Protein AF-A0A345HH01-F1 (afdb_monomer)

Mean predicted aligned error: 12.79 Å

Organism: NCBI:txid148947

Structure (mmCIF, N/CA/C/O backbone):
data_AF-A0A345HH01-F1
#
_entry.id   AF-A0A345HH01-F1
#
loop_
_atom_site.group_PDB
_atom_site.id
_atom_site.type_symbol
_atom_site.label_atom_id
_atom_site.label_alt_id
_atom_site.label_comp_id
_atom_site.label_asym_id
_atom_site.label_entity_id
_atom_site.label_seq_id
_atom_site.pdbx_PDB_ins_code
_atom_site.Cartn_x
_atom_site.Cartn_y
_atom_site.Cartn_z
_atom_site.occupancy
_atom_site.B_iso_or_equiv
_atom_site.auth_seq_id
_atom_site.auth_comp_id
_atom_site.auth_asym_id
_atom_site.auth_atom_id
_atom_site.pdbx_PDB_model_num
ATOM 1 N N . MET A 1 1 ? -16.658 36.783 32.420 1.00 38.66 1 MET A N 1
ATOM 2 C CA . MET A 1 1 ? -15.645 35.743 32.114 1.00 38.66 1 MET A CA 1
ATOM 3 C C . MET A 1 1 ? -16.278 34.340 31.997 1.00 38.66 1 MET A C 1
ATOM 5 O O . MET A 1 1 ? -15.758 33.386 32.550 1.00 38.66 1 MET A O 1
ATOM 9 N N . LYS A 1 2 ? -17.423 34.191 31.303 1.00 34.78 2 LYS A N 1
ATOM 10 C CA . LYS A 1 2 ? -18.097 32.887 31.085 1.00 34.78 2 LYS A CA 1
ATOM 11 C C . LYS A 1 2 ? -18.515 32.634 29.625 1.00 34.78 2 LYS A C 1
ATOM 13 O O . LYS A 1 2 ? -19.073 31.589 29.327 1.00 34.78 2 LYS A O 1
ATOM 18 N N . THR A 1 3 ? -18.199 33.541 28.700 1.00 31.70 3 THR A N 1
ATOM 19 C CA . THR A 1 3 ? -18.725 33.495 27.322 1.00 31.70 3 THR A CA 1
ATOM 20 C C . THR A 1 3 ? -17.714 32.986 26.284 1.00 31.70 3 THR A C 1
ATOM 22 O O . THR A 1 3 ? -18.099 32.662 25.170 1.00 31.70 3 THR A O 1
ATOM 25 N N . ILE A 1 4 ? -16.427 32.858 26.640 1.00 33.28 4 ILE A N 1
ATOM 26 C CA . ILE A 1 4 ? -15.350 32.499 25.691 1.00 33.28 4 ILE A CA 1
ATOM 27 C C . ILE A 1 4 ? -15.092 30.978 25.635 1.00 33.28 4 ILE A C 1
ATOM 29 O O . ILE A 1 4 ? -14.636 30.464 24.619 1.00 33.28 4 ILE A O 1
ATOM 33 N N . LEU A 1 5 ? -15.471 30.220 26.669 1.00 32.62 5 LEU A N 1
ATOM 34 C CA . LEU A 1 5 ? -15.229 28.769 26.729 1.00 32.62 5 LEU A CA 1
ATOM 35 C C . LEU A 1 5 ? -16.162 27.926 25.842 1.00 32.62 5 LEU A C 1
ATOM 37 O O . LEU A 1 5 ? -15.865 26.760 25.603 1.00 32.62 5 LEU A O 1
ATOM 41 N N . HIS A 1 6 ? -17.265 28.481 25.326 1.00 29.56 6 HIS A N 1
ATOM 42 C CA . HIS A 1 6 ? -18.223 27.698 24.532 1.00 29.56 6 HIS A CA 1
ATOM 43 C C . HIS A 1 6 ? -17.942 27.706 23.018 1.00 29.56 6 HIS A C 1
ATOM 45 O O . HIS A 1 6 ? -18.427 26.835 22.301 1.00 29.56 6 HIS A O 1
ATOM 51 N N . LEU A 1 7 ? -17.125 28.645 22.524 1.00 27.39 7 LEU A N 1
ATOM 52 C CA . LEU A 1 7 ? -16.798 28.757 21.095 1.00 27.39 7 LEU A CA 1
ATOM 53 C C . LEU A 1 7 ? -15.561 27.941 20.682 1.00 27.39 7 LEU A C 1
ATOM 55 O O . LEU A 1 7 ? -15.382 27.668 19.501 1.00 27.39 7 LEU A O 1
ATOM 59 N N . TRP A 1 8 ? -14.744 27.487 21.637 1.00 26.47 8 TRP A N 1
ATOM 60 C CA . TRP A 1 8 ? -13.522 26.718 21.355 1.00 26.47 8 TRP A CA 1
ATOM 61 C C . TRP A 1 8 ? -13.715 25.197 21.273 1.00 26.47 8 TRP A C 1
ATOM 63 O O . TRP A 1 8 ? -12.825 24.499 20.799 1.00 26.47 8 TRP A O 1
ATOM 73 N N . SER A 1 9 ? -14.874 24.660 21.664 1.00 28.03 9 SER A N 1
ATOM 74 C CA . SER A 1 9 ? -15.140 23.214 21.579 1.00 28.03 9 SER A CA 1
ATOM 75 C C . SER A 1 9 ? -15.736 22.760 20.241 1.00 28.03 9 SER A C 1
ATOM 77 O O . SER A 1 9 ? -15.879 21.560 20.020 1.00 28.03 9 SER A O 1
ATOM 79 N N . LYS A 1 10 ? -16.076 23.688 19.333 1.00 29.89 10 LYS A N 1
ATOM 80 C CA . LYS A 1 10 ? -16.730 23.367 18.050 1.00 29.89 10 LYS A CA 1
ATOM 81 C C . LYS A 1 10 ? -15.815 23.350 16.824 1.00 29.89 10 LYS A C 1
ATOM 83 O O . LYS A 1 10 ? -16.281 22.946 15.765 1.00 29.89 10 LYS A O 1
ATOM 88 N N . GLN A 1 11 ? -14.545 23.747 16.940 1.00 34.84 11 GLN A N 1
ATOM 89 C CA . GLN A 1 11 ? -13.697 23.963 15.756 1.00 34.84 11 GLN A CA 1
ATOM 90 C C . GLN A 1 11 ? -12.534 22.973 15.588 1.00 34.84 11 GLN A C 1
ATOM 92 O O . GLN A 1 11 ? -11.920 22.948 14.529 1.00 34.84 11 GLN A O 1
ATOM 97 N N . PHE A 1 12 ? -12.259 22.124 16.581 1.00 37.03 12 PHE A N 1
ATOM 98 C CA . PHE A 1 12 ? -11.206 21.106 16.512 1.00 37.03 12 PHE A CA 1
ATOM 99 C C . PHE A 1 12 ? -11.603 19.864 17.316 1.00 37.03 12 PHE A C 1
ATOM 101 O O . PHE A 1 12 ? -11.039 19.561 18.362 1.00 37.03 12 PHE A O 1
ATOM 108 N N . SER A 1 13 ? -12.585 19.113 16.823 1.00 29.56 13 SER A N 1
ATOM 109 C CA . SER A 1 13 ? -12.546 17.671 17.056 1.00 29.56 13 SER A CA 1
ATOM 110 C C . SER A 1 13 ? -11.813 17.098 15.845 1.00 29.56 13 SER A C 1
ATOM 112 O O . SER A 1 13 ? -12.366 17.191 14.745 1.00 29.56 13 SER A O 1
ATOM 114 N N . PRO A 1 14 ? -10.556 16.618 15.962 1.00 42.38 14 PRO A N 1
ATOM 115 C CA . PRO A 1 14 ? -9.947 15.893 14.860 1.00 42.38 14 PRO A CA 1
ATOM 116 C C . PRO A 1 14 ? -10.877 14.717 14.606 1.00 42.38 14 PRO A C 1
ATOM 118 O O . PRO A 1 14 ? -11.036 13.863 15.477 1.00 42.38 14 PRO A O 1
ATOM 121 N N . LYS A 1 15 ? -11.572 14.735 13.465 1.00 47.78 15 LYS A N 1
ATOM 122 C CA . LYS A 1 15 ? -12.437 13.633 13.065 1.00 47.78 15 LYS A CA 1
ATOM 123 C C . LYS A 1 15 ? -11.549 12.397 13.111 1.00 47.78 15 LYS A C 1
ATOM 125 O O . LYS A 1 15 ? -10.597 12.295 12.338 1.00 47.78 15 LYS A O 1
ATOM 130 N N . VAL A 1 16 ? -11.775 11.537 14.100 1.00 59.88 16 VAL A N 1
ATOM 131 C CA . VAL A 1 16 ? -11.032 10.290 14.216 1.00 59.88 16 VAL A CA 1
ATOM 132 C C . VAL A 1 16 ? -11.390 9.557 12.939 1.00 59.88 16 VAL A C 1
ATOM 134 O O . VAL A 1 16 ? -12.566 9.285 12.721 1.00 59.88 16 VAL A O 1
ATOM 137 N N . ALA A 1 17 ? -10.417 9.352 12.047 1.00 65.88 17 ALA A N 1
ATOM 138 C CA . ALA A 1 17 ? -10.636 8.568 10.837 1.00 65.88 17 ALA A CA 1
ATOM 139 C C . ALA A 1 17 ? -11.365 7.280 11.254 1.00 65.88 17 ALA A C 1
ATOM 141 O O . ALA A 1 17 ? -11.043 6.764 12.313 1.00 65.88 17 ALA A O 1
ATOM 142 N N . GLU A 1 18 ? -12.327 6.754 10.516 1.00 83.12 18 GLU A N 1
ATOM 143 C CA . GLU A 1 18 ? -13.004 5.488 10.863 1.00 83.12 18 GLU A CA 1
ATOM 144 C C . GLU A 1 18 ? -12.682 4.395 9.841 1.00 83.12 18 GLU A C 1
ATOM 146 O O . GLU A 1 18 ? -12.909 3.202 10.077 1.00 83.12 18 GLU A O 1
ATOM 151 N N . SER A 1 19 ? -12.105 4.817 8.716 1.00 87.81 19 SER A N 1
ATOM 152 C CA . SER A 1 19 ? -11.812 3.981 7.572 1.00 87.81 19 SER A CA 1
ATOM 153 C C . SER A 1 19 ? -10.420 4.246 6.990 1.00 87.81 19 SER A C 1
ATOM 155 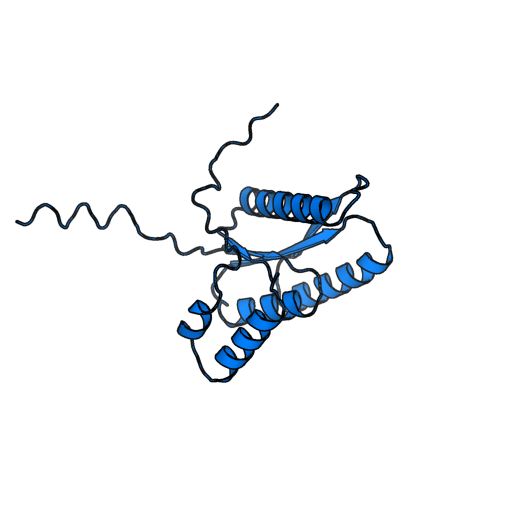O O . SER A 1 19 ? -10.039 5.393 6.755 1.00 87.81 19 SER A O 1
ATOM 157 N N . ASP A 1 20 ? -9.665 3.177 6.726 1.00 90.06 20 ASP A N 1
ATOM 158 C CA . ASP A 1 20 ? -8.282 3.274 6.248 1.00 90.06 20 ASP A CA 1
ATOM 159 C C . ASP A 1 20 ? -8.047 2.472 4.963 1.00 90.06 20 ASP A C 1
ATOM 161 O O . ASP A 1 20 ? -8.391 1.290 4.859 1.00 90.06 20 ASP A O 1
ATOM 165 N N . LEU A 1 21 ? -7.383 3.102 3.999 1.00 91.75 21 LEU A N 1
ATOM 166 C CA . LEU A 1 21 ? -6.828 2.444 2.827 1.00 91.75 21 LEU A CA 1
ATOM 167 C C . LEU A 1 21 ? -5.352 2.129 3.083 1.00 91.75 21 LEU A C 1
ATOM 169 O O . LEU A 1 21 ? -4.555 3.031 3.304 1.00 91.75 21 LEU A O 1
ATOM 173 N N . ILE A 1 22 ? -4.964 0.861 3.043 1.00 92.31 22 ILE A N 1
ATOM 174 C CA . ILE A 1 22 ? -3.604 0.403 3.341 1.00 92.31 22 ILE A CA 1
ATOM 175 C C . ILE A 1 22 ? -2.896 0.061 2.033 1.00 92.31 22 ILE A C 1
ATOM 177 O O . ILE A 1 22 ? -3.293 -0.867 1.329 1.00 92.31 22 ILE A O 1
ATOM 181 N N . ALA A 1 23 ? -1.824 0.779 1.709 1.00 91.00 23 ALA A N 1
ATOM 182 C CA . ALA A 1 23 ? -0.948 0.428 0.601 1.00 91.00 23 ALA A CA 1
ATOM 183 C C . ALA A 1 23 ? -0.227 -0.889 0.904 1.00 91.00 23 ALA A C 1
ATOM 185 O O . ALA A 1 23 ? 0.602 -0.969 1.813 1.00 91.00 23 ALA A O 1
ATOM 186 N N . PHE A 1 24 ? -0.532 -1.913 0.112 1.00 93.19 24 PHE A N 1
ATOM 187 C CA . PHE A 1 24 ? -0.075 -3.273 0.336 1.00 93.19 24 PHE A CA 1
ATOM 188 C C . PHE A 1 24 ? 0.586 -3.821 -0.926 1.00 93.19 24 PHE A C 1
ATOM 190 O O . PHE A 1 24 ? -0.085 -4.025 -1.932 1.00 93.19 24 PHE A O 1
ATOM 197 N N . SER A 1 25 ? 1.910 -4.014 -0.894 1.00 89.06 25 SER A N 1
ATOM 198 C CA . SER A 1 25 ? 2.700 -4.500 -2.038 1.00 89.06 25 SER A CA 1
ATOM 199 C C . SER A 1 25 ? 2.966 -6.007 -2.002 1.00 89.06 25 SER A C 1
ATOM 201 O O . SER A 1 25 ? 3.375 -6.565 -3.020 1.00 89.06 25 SER A O 1
ATOM 203 N N . GLY A 1 26 ? 2.766 -6.641 -0.841 1.00 85.62 26 GLY A N 1
ATOM 204 C CA . GLY A 1 26 ? 3.146 -8.031 -0.573 1.00 85.62 26 GLY A CA 1
ATOM 205 C C . GLY A 1 26 ? 4.586 -8.195 -0.086 1.00 85.62 26 GLY A C 1
ATOM 206 O O . GLY A 1 26 ? 5.018 -9.314 0.166 1.00 85.62 26 GLY A O 1
ATOM 207 N N . GLY A 1 27 ? 5.335 -7.095 0.047 1.00 85.75 27 GLY A N 1
ATOM 208 C CA . GLY A 1 27 ? 6.649 -7.087 0.689 1.00 85.75 27 GLY A CA 1
ATOM 209 C C . GLY A 1 27 ? 6.545 -7.033 2.215 1.00 85.75 27 GLY A C 1
ATOM 210 O O . GLY A 1 27 ? 5.509 -6.630 2.749 1.00 85.75 27 GLY A O 1
ATOM 211 N N . GLN A 1 28 ? 7.638 -7.380 2.898 1.00 83.56 28 GLN A N 1
ATOM 212 C CA . GLN A 1 28 ? 7.732 -7.501 4.360 1.00 83.56 28 GLN A CA 1
ATOM 213 C C . GLN A 1 28 ? 7.128 -6.311 5.119 1.00 83.56 28 GLN A C 1
ATOM 215 O O . GLN A 1 28 ? 6.248 -6.515 5.953 1.00 83.56 28 GLN A O 1
ATOM 220 N N . ASP A 1 29 ? 7.517 -5.078 4.784 1.00 80.44 29 ASP A N 1
ATOM 221 C CA . ASP A 1 29 ? 7.027 -3.873 5.473 1.00 80.44 29 ASP A CA 1
ATOM 222 C C . ASP A 1 29 ? 5.508 -3.733 5.371 1.00 80.44 29 ASP A C 1
ATOM 224 O O . ASP A 1 29 ? 4.807 -3.488 6.353 1.00 80.44 29 ASP A O 1
ATOM 228 N N . SER A 1 30 ? 4.980 -3.944 4.166 1.00 86.56 30 SER A N 1
ATOM 229 C CA . SER A 1 30 ? 3.554 -3.808 3.892 1.00 86.56 30 SER A CA 1
ATOM 230 C C . SER A 1 30 ? 2.729 -4.949 4.496 1.00 86.56 30 SER A C 1
ATOM 232 O O . SER A 1 30 ? 1.618 -4.710 4.967 1.00 86.56 30 SER A O 1
ATOM 234 N N . THR A 1 31 ? 3.287 -6.165 4.539 1.00 89.25 31 THR A N 1
ATOM 235 C CA . THR A 1 31 ? 2.685 -7.339 5.184 1.00 89.25 31 THR A CA 1
ATOM 236 C C . THR A 1 31 ? 2.612 -7.147 6.688 1.00 89.25 31 THR A C 1
ATOM 238 O O . THR A 1 31 ? 1.572 -7.394 7.298 1.00 89.25 31 THR A O 1
ATOM 241 N N . ASN A 1 32 ? 3.681 -6.645 7.301 1.00 85.06 32 ASN A N 1
ATOM 242 C CA . ASN A 1 32 ? 3.634 -6.414 8.729 1.00 85.06 32 ASN A CA 1
ATOM 243 C C . ASN A 1 32 ? 2.688 -5.255 9.071 1.00 85.06 32 ASN A C 1
ATOM 245 O O . ASN A 1 32 ? 1.909 -5.378 10.013 1.00 85.06 32 ASN A O 1
ATOM 249 N N . LEU A 1 33 ? 2.683 -4.174 8.279 1.00 84.81 33 LEU A N 1
ATOM 250 C CA . LEU A 1 33 ? 1.752 -3.058 8.464 1.00 84.81 33 LEU A CA 1
ATOM 251 C C . LEU A 1 33 ? 0.291 -3.529 8.473 1.00 84.81 33 LEU A C 1
ATOM 253 O O . LEU A 1 33 ? -0.447 -3.185 9.393 1.00 84.81 33 LEU A O 1
ATOM 257 N N . ILE A 1 34 ? -0.137 -4.324 7.486 1.00 88.25 34 ILE A N 1
ATOM 258 C CA . ILE A 1 34 ? -1.533 -4.7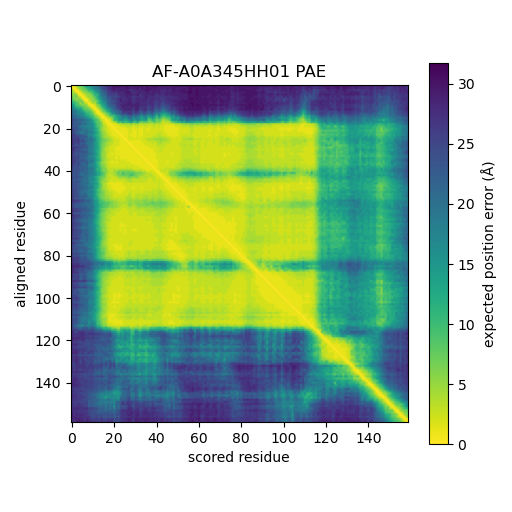79 7.420 1.00 88.25 34 ILE A CA 1
ATOM 259 C C . ILE A 1 34 ? -1.897 -5.715 8.576 1.00 88.25 34 ILE A C 1
ATOM 261 O O . ILE A 1 34 ? -2.983 -5.573 9.143 1.00 88.25 34 ILE A O 1
ATOM 265 N N . ILE A 1 35 ? -1.005 -6.635 8.960 1.00 88.75 35 ILE A N 1
ATOM 266 C CA . ILE A 1 35 ? -1.236 -7.559 10.079 1.00 88.75 35 ILE A CA 1
ATOM 267 C C . ILE A 1 35 ? -1.389 -6.767 11.377 1.00 88.75 35 ILE A C 1
ATOM 269 O O . ILE A 1 35 ? -2.368 -6.940 12.103 1.00 88.75 35 ILE A O 1
ATOM 273 N N . LEU A 1 36 ? -0.455 -5.862 11.658 1.00 85.00 36 LEU A N 1
ATOM 274 C CA . LEU A 1 36 ? -0.486 -5.029 12.853 1.00 85.00 36 LEU A CA 1
ATOM 275 C C . LEU A 1 36 ? -1.717 -4.136 12.899 1.00 85.00 36 LEU A C 1
ATOM 277 O O . LEU A 1 36 ? -2.430 -4.115 13.900 1.00 85.00 36 LEU A O 1
ATOM 281 N N . TRP A 1 37 ? -1.982 -3.415 11.810 1.00 85.25 37 TRP A N 1
ATOM 282 C CA . TRP A 1 37 ? -3.085 -2.467 11.761 1.00 85.25 37 TRP A CA 1
ATOM 283 C C . TRP A 1 37 ? -4.431 -3.168 11.924 1.00 85.25 37 TRP A C 1
ATOM 285 O O . TRP A 1 37 ? -5.295 -2.682 12.652 1.00 85.25 37 TRP A O 1
ATOM 295 N N . THR A 1 38 ? -4.584 -4.343 11.307 1.00 86.62 38 THR A N 1
ATOM 296 C CA . THR A 1 38 ? -5.789 -5.171 11.430 1.00 86.62 38 THR A CA 1
ATOM 297 C C . THR A 1 38 ? -6.010 -5.653 12.862 1.00 86.62 38 THR A C 1
ATOM 299 O O . THR A 1 38 ? -7.142 -5.605 13.336 1.00 86.62 38 THR A O 1
ATOM 302 N N . ASN A 1 39 ? -4.954 -6.081 13.560 1.00 84.19 39 ASN A N 1
ATOM 303 C CA . ASN A 1 39 ? -5.064 -6.583 14.932 1.00 84.19 39 ASN A CA 1
ATOM 304 C C . ASN A 1 39 ? -5.289 -5.463 15.958 1.00 84.19 39 ASN A C 1
ATOM 306 O O . ASN A 1 39 ? -6.104 -5.609 16.866 1.00 84.19 39 ASN A O 1
ATOM 310 N N . LEU A 1 40 ? -4.594 -4.333 15.816 1.00 81.31 40 LEU A N 1
ATOM 311 C CA . LEU A 1 40 ? -4.695 -3.217 16.761 1.00 81.31 40 LEU A CA 1
ATOM 312 C C . LEU A 1 40 ? -5.984 -2.411 16.593 1.00 81.31 40 LEU A C 1
ATOM 314 O O . LEU A 1 40 ? -6.457 -1.806 17.553 1.00 81.31 40 LEU A O 1
ATOM 318 N N . ASN A 1 41 ? -6.561 -2.415 15.391 1.00 80.81 41 ASN A N 1
ATOM 319 C CA . ASN A 1 41 ? -7.727 -1.612 15.063 1.00 80.81 41 ASN A CA 1
ATOM 320 C C . ASN A 1 41 ? -8.872 -2.429 14.451 1.00 80.81 41 ASN A C 1
ATOM 322 O O . ASN A 1 41 ? -9.430 -2.060 13.416 1.00 80.81 41 ASN A O 1
ATOM 326 N N . TYR A 1 42 ? -9.243 -3.532 15.097 1.00 77.19 42 TYR A N 1
ATOM 327 C CA . TYR A 1 42 ? -10.280 -4.443 14.600 1.00 77.19 42 TYR A CA 1
ATOM 328 C C . TYR A 1 42 ? -11.648 -3.773 14.355 1.00 77.19 42 TYR A C 1
ATOM 330 O O . TYR A 1 42 ? -12.411 -4.241 13.515 1.00 77.19 42 TYR A O 1
ATOM 338 N N . SER A 1 43 ? -11.966 -2.689 15.074 1.00 79.31 43 SER A N 1
ATOM 339 C CA . SER A 1 43 ? -13.228 -1.948 14.949 1.00 79.31 43 SER A CA 1
ATOM 340 C C . SER A 1 43 ? -13.256 -0.965 13.776 1.00 79.31 43 SER A C 1
ATOM 342 O O . SER A 1 43 ? -14.323 -0.459 13.434 1.00 79.31 43 SER A O 1
ATOM 344 N N . ARG A 1 44 ? -12.105 -0.683 13.154 1.00 83.56 44 ARG A N 1
ATOM 345 C CA . ARG A 1 44 ? -12.007 0.226 12.008 1.00 83.56 44 ARG A CA 1
ATOM 346 C C . ARG A 1 44 ? -12.241 -0.529 10.714 1.00 83.56 44 ARG A C 1
ATOM 348 O O . ARG A 1 44 ? -11.732 -1.635 10.514 1.00 83.56 44 ARG A O 1
ATOM 355 N N . ARG A 1 45 ? -12.931 0.114 9.776 1.00 89.31 45 ARG A N 1
ATOM 356 C CA . ARG A 1 45 ? -13.005 -0.395 8.409 1.00 89.31 45 ARG A CA 1
ATOM 357 C C . ARG A 1 45 ? -11.639 -0.211 7.757 1.00 89.31 45 ARG A C 1
ATOM 359 O O . ARG A 1 45 ? -11.103 0.886 7.739 1.00 89.31 45 ARG A O 1
ATOM 366 N N . ASN A 1 46 ? -11.075 -1.251 7.166 1.00 91.44 46 ASN A N 1
ATOM 367 C CA . ASN A 1 46 ? -9.843 -1.103 6.402 1.00 91.44 46 ASN A CA 1
ATOM 368 C C . ASN A 1 46 ? -9.850 -1.964 5.144 1.00 91.44 46 ASN A C 1
ATOM 370 O O . ASN A 1 46 ? -10.572 -2.956 5.031 1.00 91.44 46 ASN A O 1
ATOM 374 N N . SER A 1 47 ? -9.102 -1.523 4.143 1.00 94.94 47 SER A N 1
ATOM 375 C CA . SER A 1 47 ? -8.971 -2.202 2.855 1.00 94.94 47 SER A CA 1
ATOM 376 C C . SER A 1 47 ? -7.556 -2.056 2.329 1.00 94.94 47 SER A C 1
ATOM 378 O O . SER A 1 47 ? -6.833 -1.143 2.709 1.00 94.94 47 SER A O 1
ATOM 380 N N . CYS A 1 48 ? -7.157 -2.969 1.458 1.00 95.06 48 CYS A N 1
ATOM 381 C CA . CYS A 1 48 ? -5.837 -2.994 0.852 1.00 95.06 48 CYS A CA 1
ATOM 382 C C . CYS A 1 48 ? -5.883 -2.325 -0.513 1.00 95.06 48 CYS A C 1
ATOM 384 O O . CYS A 1 48 ? -6.863 -2.481 -1.242 1.00 95.06 48 CYS A O 1
ATOM 386 N N . VAL A 1 49 ? -4.795 -1.668 -0.901 1.00 95.50 49 VAL A N 1
ATOM 387 C CA . VAL A 1 49 ? -4.584 -1.223 -2.274 1.00 95.50 49 VAL A CA 1
ATOM 388 C C . VAL A 1 49 ? -3.208 -1.631 -2.777 1.00 95.50 49 VAL A C 1
ATOM 390 O O . VAL A 1 49 ? -2.189 -1.371 -2.138 1.00 95.50 49 VAL A O 1
ATOM 393 N N . TRP A 1 50 ? -3.182 -2.250 -3.950 1.00 95.25 50 TRP A N 1
ATOM 394 C CA . TRP A 1 50 ? -1.970 -2.678 -4.637 1.00 95.25 50 TRP A CA 1
ATOM 395 C C . TRP A 1 50 ? -1.821 -1.962 -5.985 1.00 95.25 50 TRP A C 1
ATOM 397 O O . TRP A 1 50 ? -2.803 -1.524 -6.582 1.00 95.25 50 TRP A O 1
ATOM 407 N N . CYS A 1 51 ? -0.592 -1.820 -6.484 1.00 92.94 51 CYS A N 1
ATOM 408 C CA . CYS A 1 51 ? -0.294 -1.084 -7.714 1.00 92.94 51 CYS A CA 1
ATOM 409 C C . CYS A 1 51 ? 0.696 -1.833 -8.615 1.00 92.94 51 CYS A C 1
ATOM 411 O O . CYS A 1 51 ? 1.819 -2.087 -8.182 1.00 92.94 51 CYS A O 1
ATOM 413 N N . ASN A 1 52 ? 0.349 -2.035 -9.895 1.00 92.75 52 ASN A N 1
ATOM 414 C CA . ASN A 1 52 ? 1.272 -2.518 -10.932 1.00 92.75 52 ASN A CA 1
ATOM 415 C C . ASN A 1 52 ? 1.624 -1.435 -11.955 1.00 92.75 52 ASN A C 1
ATOM 417 O O . ASN A 1 52 ? 0.731 -0.760 -12.463 1.00 92.75 52 ASN A O 1
ATOM 421 N N . HIS A 1 53 ? 2.896 -1.354 -12.345 1.00 90.94 53 HIS A N 1
ATOM 422 C CA . HIS A 1 53 ? 3.354 -0.567 -13.501 1.00 90.94 53 HIS A CA 1
ATOM 423 C C . HIS A 1 53 ? 3.695 -1.430 -14.729 1.00 90.94 53 HIS A C 1
ATOM 425 O O . HIS A 1 53 ? 4.225 -0.914 -15.709 1.00 90.94 53 HIS A O 1
ATOM 431 N N . LEU A 1 54 ? 3.415 -2.737 -14.666 1.00 91.25 54 LEU A N 1
ATOM 432 C CA . LEU A 1 54 ? 3.663 -3.721 -15.723 1.00 91.25 54 LEU A CA 1
ATOM 433 C C . LEU A 1 54 ? 5.134 -3.765 -16.174 1.00 91.25 54 LEU A C 1
ATOM 435 O O . LEU A 1 54 ? 5.430 -4.011 -17.341 1.00 91.25 54 LEU A O 1
ATOM 439 N N . TRP A 1 55 ? 6.067 -3.517 -15.250 1.00 89.19 55 TRP A N 1
ATOM 440 C CA . TRP A 1 55 ? 7.502 -3.568 -15.540 1.00 89.19 55 TRP A CA 1
ATOM 441 C C . TRP A 1 55 ? 8.022 -4.997 -15.647 1.00 89.19 55 TRP A C 1
ATOM 443 O O . TRP A 1 55 ? 8.884 -5.271 -16.480 1.00 89.19 55 TRP A O 1
ATOM 453 N N . LYS A 1 56 ? 7.500 -5.898 -14.811 1.00 90.06 56 LYS A N 1
ATOM 454 C CA . LYS A 1 56 ? 7.894 -7.303 -14.748 1.00 90.06 56 LYS A CA 1
ATOM 455 C C . LYS A 1 56 ? 6.654 -8.185 -14.700 1.00 90.06 56 LYS A C 1
ATOM 457 O O . LYS A 1 56 ? 5.658 -7.839 -14.068 1.00 90.06 56 LYS A O 1
ATOM 462 N N . LYS A 1 57 ? 6.702 -9.343 -15.362 1.00 89.38 57 LYS A N 1
ATOM 463 C CA . LYS A 1 57 ? 5.608 -10.328 -15.276 1.00 89.38 57 LYS A CA 1
ATOM 464 C C . LYS A 1 57 ? 5.578 -10.976 -13.893 1.00 89.38 57 LYS A C 1
ATOM 466 O O . LYS A 1 57 ? 4.522 -11.359 -13.404 1.00 89.38 57 LYS A O 1
ATOM 471 N N . GLU A 1 58 ? 6.730 -11.043 -13.243 1.00 89.31 58 GLU A N 1
ATOM 472 C CA . GLU A 1 58 ? 6.916 -11.632 -11.924 1.00 89.31 58 GLU A CA 1
ATOM 473 C C . GLU A 1 58 ? 6.162 -10.853 -10.833 1.00 89.31 58 GLU A C 1
ATOM 475 O O . GLU A 1 58 ? 5.776 -11.433 -9.820 1.00 89.31 58 GLU A O 1
ATOM 480 N N . ASP A 1 59 ? 5.846 -9.574 -11.071 1.00 89.19 59 ASP A N 1
ATOM 481 C CA . ASP A 1 59 ? 5.043 -8.750 -10.159 1.00 89.19 59 ASP A CA 1
ATOM 482 C C . ASP A 1 59 ? 3.629 -9.331 -9.950 1.00 89.19 59 ASP A C 1
ATOM 484 O O . ASP A 1 59 ? 2.994 -9.082 -8.923 1.00 89.19 59 ASP A O 1
ATOM 488 N N . PHE A 1 60 ? 3.130 -10.166 -10.872 1.00 91.94 60 PHE A N 1
ATOM 489 C CA . PHE A 1 60 ? 1.858 -10.872 -10.694 1.00 91.94 60 PHE A CA 1
ATOM 490 C C . PHE A 1 60 ? 1.926 -11.996 -9.647 1.00 91.94 60 PHE A C 1
ATOM 492 O O . PHE A 1 60 ? 0.900 -12.326 -9.048 1.00 91.94 60 PHE A O 1
ATOM 499 N N . TYR A 1 61 ? 3.110 -12.547 -9.354 1.00 92.62 61 TYR A N 1
ATOM 500 C CA . TYR A 1 61 ? 3.275 -13.449 -8.209 1.00 92.62 61 TYR A CA 1
ATOM 501 C C . TYR A 1 61 ? 3.096 -12.689 -6.893 1.00 92.62 61 TYR A C 1
ATOM 503 O O . TYR A 1 61 ? 2.397 -13.170 -6.002 1.00 92.62 61 TYR A O 1
ATOM 511 N N . LEU A 1 62 ? 3.642 -11.469 -6.801 1.00 90.62 62 LEU A N 1
ATOM 512 C CA . LEU A 1 62 ? 3.432 -10.583 -5.652 1.00 90.62 62 LEU A CA 1
ATOM 513 C C . LEU A 1 62 ? 1.975 -10.137 -5.534 1.00 90.62 62 LEU A C 1
ATOM 515 O O . LEU A 1 62 ? 1.440 -10.107 -4.427 1.00 90.62 62 LEU A O 1
ATOM 519 N N . PHE A 1 63 ? 1.303 -9.853 -6.653 1.00 94.38 63 PHE A N 1
ATOM 520 C CA . PHE A 1 63 ? -0.138 -9.597 -6.664 1.00 94.38 63 PHE A CA 1
ATOM 521 C C . PHE A 1 63 ? -0.918 -10.770 -6.066 1.00 94.38 63 PHE A C 1
ATOM 523 O O . PHE A 1 63 ? -1.699 -10.575 -5.137 1.00 94.38 63 PHE A O 1
ATOM 530 N N . ARG A 1 64 ? -0.679 -11.995 -6.557 1.00 94.94 64 ARG A N 1
ATOM 531 C CA . ARG A 1 64 ? -1.341 -13.204 -6.051 1.00 94.94 64 ARG A CA 1
ATOM 532 C C . ARG A 1 64 ? -1.077 -13.394 -4.559 1.00 94.94 64 ARG A C 1
ATOM 534 O O . ARG A 1 64 ? -2.015 -13.661 -3.815 1.00 94.94 64 ARG A O 1
ATOM 541 N N . HIS A 1 65 ? 0.173 -13.243 -4.127 1.00 93.31 65 HIS A N 1
ATOM 542 C CA . HIS A 1 65 ? 0.551 -13.369 -2.723 1.00 93.31 65 HIS A CA 1
ATOM 543 C C . HIS A 1 65 ? -0.158 -12.330 -1.839 1.00 93.31 65 HIS A C 1
ATOM 545 O O . HIS A 1 65 ? -0.763 -12.682 -0.827 1.00 93.31 65 HIS A O 1
ATOM 551 N N . SER A 1 66 ? -0.162 -11.065 -2.265 1.00 94.38 66 SER A N 1
ATOM 552 C CA . SER A 1 66 ? -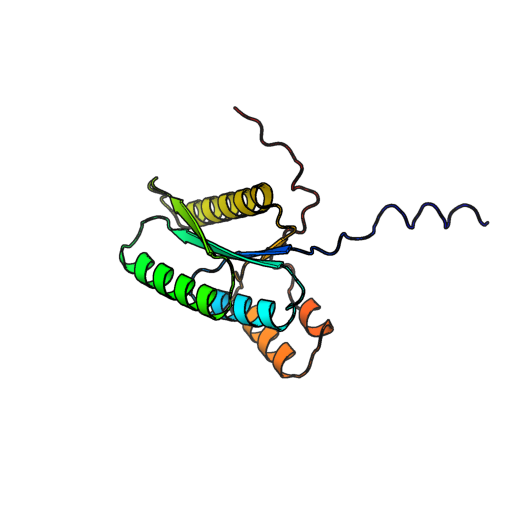0.856 -9.975 -1.569 1.00 94.38 66 SER A CA 1
ATOM 553 C C . SER A 1 66 ? -2.359 -10.242 -1.488 1.00 94.38 66 SER A C 1
ATOM 555 O O . SER A 1 66 ? -2.967 -10.132 -0.426 1.00 94.38 66 SER A O 1
ATOM 557 N N . PHE A 1 67 ? -2.967 -10.672 -2.592 1.00 95.81 67 PHE A N 1
ATOM 558 C CA . PHE A 1 67 ? -4.380 -11.020 -2.620 1.00 95.81 67 PHE A CA 1
ATOM 559 C C . PHE A 1 67 ? -4.705 -12.148 -1.626 1.00 95.81 67 PHE A C 1
ATOM 561 O O . PHE A 1 67 ? -5.633 -12.011 -0.832 1.00 95.81 67 PHE A O 1
ATOM 568 N N . GLN A 1 68 ? -3.902 -13.216 -1.588 1.00 96.00 68 GLN A N 1
ATOM 569 C CA . GLN A 1 68 ? -4.075 -14.315 -0.630 1.00 96.00 68 GLN A CA 1
ATOM 570 C C . GLN A 1 68 ? -3.999 -13.841 0.827 1.00 96.00 68 GLN A C 1
ATOM 572 O O . GLN A 1 68 ? -4.847 -14.222 1.630 1.00 96.00 68 GLN A O 1
ATOM 577 N N . ILE A 1 69 ? -3.036 -12.981 1.170 1.00 94.00 69 ILE A N 1
ATOM 578 C CA . ILE A 1 69 ? -2.931 -12.420 2.526 1.00 94.00 69 ILE A CA 1
ATOM 579 C C . ILE A 1 69 ? -4.168 -11.582 2.861 1.00 94.00 69 ILE A C 1
ATOM 581 O O . ILE A 1 69 ? -4.758 -11.758 3.924 1.00 94.00 69 ILE A O 1
ATOM 585 N N . SER A 1 70 ? -4.600 -10.701 1.954 1.00 94.88 70 SER A N 1
ATOM 586 C CA . SER A 1 70 ? -5.799 -9.886 2.186 1.00 94.88 70 SER A CA 1
ATOM 587 C C . SER A 1 70 ? -7.056 -10.738 2.367 1.00 94.88 70 SER A C 1
ATOM 589 O O . SER A 1 70 ? -7.878 -10.434 3.228 1.00 94.88 70 SER A O 1
ATOM 591 N N . PHE A 1 71 ? -7.159 -11.846 1.629 1.00 95.56 71 PHE A N 1
ATOM 592 C CA . PHE A 1 71 ? -8.246 -12.806 1.752 1.00 95.56 71 PHE A CA 1
ATOM 593 C C . PHE A 1 71 ? -8.249 -13.488 3.127 1.00 95.56 71 PHE A C 1
ATOM 595 O O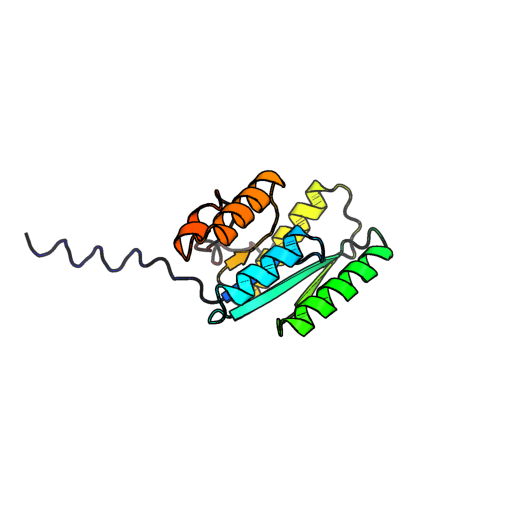 . PHE A 1 71 ? -9.286 -13.522 3.781 1.00 95.56 71 PHE A O 1
ATOM 602 N N . ILE A 1 72 ? -7.087 -13.951 3.608 1.00 94.69 72 ILE A N 1
ATOM 603 C CA . ILE A 1 72 ? -6.932 -14.550 4.949 1.00 94.69 72 ILE A CA 1
ATOM 604 C C . ILE A 1 72 ? -7.310 -13.554 6.055 1.00 94.69 72 ILE A C 1
ATOM 606 O O . ILE A 1 72 ? -7.908 -13.932 7.059 1.00 94.69 72 ILE A O 1
ATOM 610 N N . LEU A 1 73 ? -6.982 -12.274 5.869 1.00 92.19 73 LEU A N 1
ATOM 611 C CA . LEU A 1 73 ? -7.300 -11.204 6.817 1.00 92.19 73 LEU A CA 1
ATOM 612 C C . LEU A 1 73 ? -8.727 -10.646 6.660 1.00 92.19 73 LEU A C 1
ATOM 614 O O . LEU A 1 73 ? -9.085 -9.694 7.358 1.00 92.19 73 LEU A O 1
ATOM 618 N N . TYR A 1 74 ? -9.533 -11.206 5.750 1.00 94.12 74 TYR A N 1
ATOM 619 C CA . TYR A 1 74 ? -10.883 -10.743 5.411 1.00 94.12 74 TYR A CA 1
ATOM 620 C C . TYR A 1 74 ? -10.940 -9.253 5.042 1.00 94.12 74 TYR A C 1
ATOM 622 O O . TYR A 1 74 ? -11.860 -8.528 5.429 1.00 94.12 74 TYR A O 1
ATOM 630 N N . LYS A 1 75 ? -9.930 -8.769 4.310 1.00 94.00 75 LYS A N 1
ATOM 631 C CA . LYS A 1 75 ? -9.819 -7.368 3.887 1.00 94.00 75 LYS A CA 1
ATOM 632 C C . LYS A 1 75 ? -10.138 -7.217 2.404 1.00 94.00 75 LYS A C 1
ATOM 634 O O . LYS A 1 75 ? -9.559 -7.940 1.594 1.00 94.00 75 LYS A O 1
ATOM 639 N N . PRO A 1 76 ? -10.996 -6.251 2.016 1.00 95.62 76 PRO A N 1
ATOM 640 C CA . PRO A 1 76 ? -11.180 -5.914 0.611 1.00 95.62 76 PRO A CA 1
ATOM 641 C C . PRO A 1 76 ? -9.843 -5.543 -0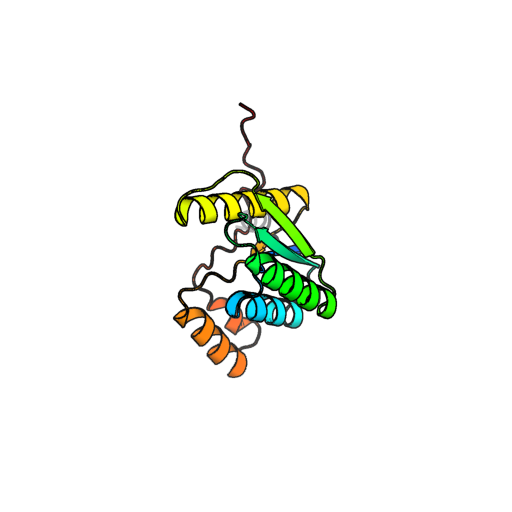.032 1.00 95.62 76 PRO A C 1
ATOM 643 O O . PRO A 1 76 ? -9.042 -4.826 0.572 1.00 95.62 76 PRO A O 1
ATOM 646 N N . PHE A 1 77 ? -9.617 -6.018 -1.254 1.00 96.06 77 PHE A N 1
ATOM 647 C CA . PHE A 1 77 ? -8.369 -5.823 -1.981 1.00 96.06 77 PHE A CA 1
ATOM 648 C C . PHE A 1 77 ? -8.627 -5.082 -3.286 1.00 96.06 77 PHE A C 1
ATOM 650 O O . PHE A 1 77 ? -9.260 -5.601 -4.203 1.00 96.06 77 PHE A O 1
ATOM 657 N N . LEU A 1 78 ? -8.139 -3.850 -3.352 1.00 95.62 78 LEU A N 1
ATOM 658 C CA . LEU A 1 78 ? -8.222 -2.983 -4.516 1.00 95.62 78 LEU A CA 1
ATOM 659 C C . LEU A 1 78 ? -6.894 -3.033 -5.269 1.00 95.62 78 LEU A C 1
ATOM 661 O O . LEU A 1 78 ? -5.822 -3.138 -4.671 1.00 95.62 78 LEU A O 1
ATOM 665 N N . SER A 1 79 ? -6.945 -2.924 -6.590 1.00 93.81 79 SER A N 1
ATOM 666 C CA . SER A 1 79 ? -5.744 -2.880 -7.415 1.00 93.81 79 SER A CA 1
ATOM 667 C C . SER A 1 79 ? -5.826 -1.764 -8.445 1.00 93.81 79 SER A C 1
ATOM 669 O O . SER A 1 79 ? -6.888 -1.449 -8.977 1.00 93.81 79 SER A O 1
ATOM 671 N N . THR A 1 80 ? -4.681 -1.145 -8.715 1.00 93.50 80 THR A N 1
ATOM 672 C CA . THR A 1 80 ? -4.501 -0.209 -9.824 1.00 93.50 80 THR A CA 1
ATOM 673 C C . THR A 1 80 ? -3.411 -0.729 -10.752 1.00 93.50 80 THR A C 1
ATOM 675 O O . THR A 1 80 ? -2.377 -1.227 -10.301 1.00 93.50 80 THR A O 1
ATOM 678 N N . ILE A 1 81 ? -3.651 -0.649 -12.057 1.00 92.06 81 ILE A N 1
ATOM 679 C CA . ILE A 1 81 ? -2.723 -1.106 -13.091 1.00 92.06 81 ILE A CA 1
ATOM 680 C C . ILE A 1 81 ? -2.491 0.051 -14.056 1.00 92.06 81 ILE A C 1
ATOM 682 O O . ILE A 1 81 ? -3.434 0.611 -14.612 1.00 92.06 81 ILE A O 1
ATOM 686 N N . PHE A 1 82 ? -1.225 0.393 -14.273 1.00 89.81 82 PHE A N 1
ATOM 687 C CA . PHE A 1 82 ? -0.824 1.398 -15.247 1.00 89.81 82 PHE A CA 1
ATOM 688 C C . PHE A 1 82 ? -0.418 0.732 -16.557 1.00 89.81 82 PHE A C 1
ATOM 690 O O . PHE A 1 82 ? 0.594 0.039 -16.619 1.00 89.81 82 PHE A O 1
ATOM 697 N N . PHE A 1 83 ? -1.191 0.985 -17.613 1.00 84.25 83 PHE A N 1
ATOM 698 C CA . PHE A 1 83 ? -0.879 0.521 -18.968 1.00 84.25 83 PHE A CA 1
ATOM 699 C C . PHE A 1 83 ? 0.177 1.383 -19.672 1.00 84.25 83 PHE A C 1
ATOM 701 O O . PHE A 1 83 ? 0.808 0.936 -20.627 1.00 84.25 83 PHE A O 1
ATOM 708 N N . SER A 1 84 ? 0.386 2.623 -19.220 1.00 80.00 84 SER A N 1
ATOM 709 C CA . SER A 1 84 ? 1.387 3.513 -19.804 1.00 80.00 84 SER A CA 1
ATOM 710 C C . SER A 1 84 ? 2.784 3.196 -19.275 1.00 80.00 84 SER A C 1
ATOM 712 O O . SER A 1 84 ? 2.991 2.970 -18.082 1.00 80.00 84 SER A O 1
ATOM 714 N N . LYS A 1 85 ? 3.773 3.212 -20.175 1.00 74.31 85 LYS A N 1
ATOM 715 C CA . LYS A 1 85 ? 5.169 2.954 -19.819 1.00 74.31 85 LYS A CA 1
ATOM 716 C C . LYS A 1 85 ? 5.710 4.132 -19.010 1.00 74.31 85 LYS A C 1
ATOM 718 O O . LYS A 1 85 ? 6.069 5.180 -19.545 1.00 74.31 85 LYS A O 1
ATOM 723 N N . VAL A 1 86 ? 5.720 3.975 -17.691 1.00 80.25 86 VAL A N 1
ATOM 724 C CA . VAL A 1 86 ? 6.323 4.942 -16.776 1.00 80.25 86 VAL A CA 1
ATOM 725 C C . VAL A 1 86 ? 7.809 4.635 -16.675 1.00 80.25 86 VAL A C 1
ATOM 727 O O . VAL A 1 86 ? 8.189 3.565 -16.208 1.00 80.25 86 VAL A O 1
ATOM 730 N N . PHE A 1 87 ? 8.644 5.576 -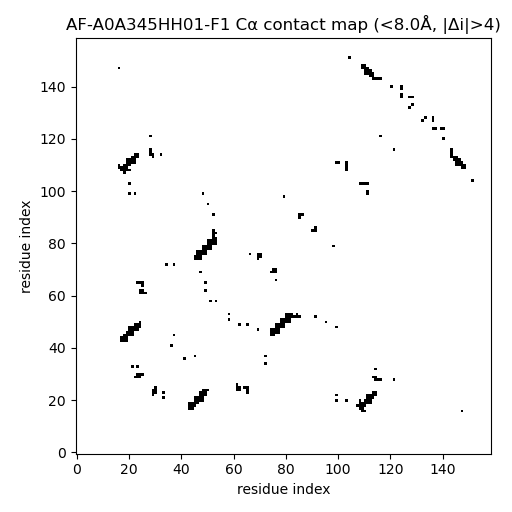17.110 1.00 80.25 87 PHE A N 1
ATOM 731 C CA . PHE A 1 87 ? 10.091 5.495 -16.952 1.00 80.25 87 PHE A CA 1
ATOM 732 C C . PHE A 1 87 ? 10.519 6.236 -15.685 1.00 80.25 87 PHE A C 1
ATOM 734 O O . PHE A 1 87 ? 10.115 7.380 -15.462 1.00 80.25 87 PHE A O 1
ATOM 741 N N . GLY A 1 88 ? 11.340 5.576 -14.871 1.00 84.75 88 GLY A N 1
ATOM 742 C CA . GLY A 1 88 ? 11.898 6.138 -13.645 1.00 84.75 88 GLY A CA 1
ATOM 743 C C . GLY A 1 88 ? 11.062 5.851 -12.398 1.00 84.75 88 GLY A C 1
ATOM 744 O O . GLY A 1 88 ? 9.841 6.026 -12.359 1.00 84.75 88 GLY A O 1
ATOM 745 N N . GLU A 1 89 ? 11.756 5.446 -11.338 1.00 81.75 89 GLU A N 1
ATOM 746 C CA . GLU A 1 89 ? 11.143 5.054 -10.070 1.00 81.75 89 GLU A CA 1
ATOM 747 C C . GLU A 1 89 ? 10.369 6.193 -9.400 1.00 81.75 89 GLU A C 1
ATOM 749 O O . GLU A 1 89 ? 9.270 5.981 -8.892 1.00 81.75 89 GLU A O 1
ATOM 754 N N . GLN A 1 90 ? 10.886 7.421 -9.455 1.00 82.69 90 GLN A N 1
ATOM 755 C CA . GLN A 1 90 ? 10.223 8.585 -8.860 1.00 82.69 90 GLN A CA 1
ATOM 756 C C . GLN A 1 90 ? 8.854 8.863 -9.496 1.00 82.69 90 GLN A C 1
ATOM 758 O O . GLN A 1 90 ? 7.875 9.110 -8.789 1.00 82.69 90 GLN A O 1
ATOM 763 N N . LYS A 1 91 ? 8.756 8.769 -10.829 1.00 85.12 91 LYS A N 1
ATOM 764 C CA . LYS A 1 91 ? 7.496 8.981 -11.555 1.00 85.12 91 LYS A CA 1
ATOM 765 C C . LYS A 1 91 ? 6.489 7.872 -11.244 1.00 85.12 91 LYS A C 1
ATOM 767 O O . LYS A 1 91 ? 5.318 8.165 -11.011 1.00 85.12 91 LYS A O 1
ATOM 772 N N . ALA A 1 92 ? 6.950 6.623 -11.159 1.00 85.88 92 ALA A N 1
ATOM 773 C CA . ALA A 1 92 ? 6.121 5.487 -10.758 1.00 85.88 92 ALA A CA 1
ATOM 774 C C . ALA A 1 92 ? 5.611 5.625 -9.313 1.00 85.88 92 ALA A C 1
ATOM 776 O O . ALA A 1 92 ? 4.433 5.402 -9.037 1.00 85.88 92 ALA A O 1
ATOM 777 N N . ARG A 1 93 ? 6.468 6.077 -8.387 1.00 83.56 93 ARG A N 1
ATOM 778 C CA . ARG A 1 93 ? 6.070 6.398 -7.008 1.00 83.56 93 ARG A CA 1
ATOM 779 C C . ARG A 1 93 ? 4.987 7.483 -6.990 1.00 83.56 93 ARG A C 1
ATOM 781 O O . ARG A 1 93 ? 3.947 7.269 -6.377 1.00 83.56 93 ARG A O 1
ATOM 788 N N . LYS A 1 94 ? 5.165 8.597 -7.713 1.00 85.12 94 LYS A N 1
ATOM 789 C CA . LYS A 1 94 ? 4.159 9.677 -7.792 1.00 85.12 94 LYS A CA 1
ATOM 790 C C . LYS A 1 94 ? 2.819 9.189 -8.356 1.00 85.12 94 LYS A C 1
ATOM 792 O O . LYS A 1 94 ? 1.770 9.488 -7.793 1.00 85.12 94 LYS A O 1
ATOM 797 N N . ASN A 1 95 ? 2.847 8.402 -9.431 1.00 88.12 95 ASN A N 1
ATOM 798 C CA . ASN A 1 95 ? 1.644 7.823 -10.032 1.00 88.12 95 ASN A CA 1
ATOM 799 C C . ASN A 1 95 ? 0.894 6.908 -9.056 1.00 88.12 95 ASN A C 1
ATOM 801 O O . ASN A 1 95 ? -0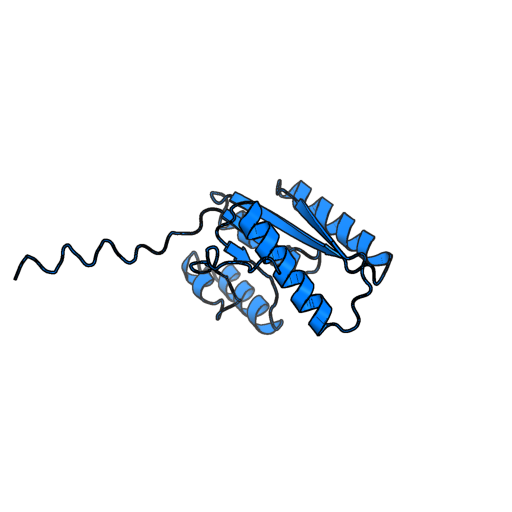.328 7.024 -8.921 1.00 88.12 95 ASN A O 1
ATOM 805 N N . ARG A 1 96 ? 1.631 6.051 -8.339 1.00 89.31 96 ARG A N 1
ATOM 806 C CA . ARG A 1 96 ? 1.093 5.184 -7.286 1.00 89.31 96 ARG A CA 1
ATOM 807 C C . ARG A 1 96 ? 0.368 5.996 -6.215 1.00 89.31 96 ARG A C 1
ATOM 809 O O . ARG A 1 96 ? -0.811 5.751 -5.980 1.00 89.31 96 ARG A O 1
ATOM 816 N N . TYR A 1 97 ? 1.040 6.990 -5.630 1.00 85.75 97 TYR A N 1
ATOM 817 C CA . TYR A 1 97 ? 0.449 7.856 -4.603 1.00 85.75 97 TYR A CA 1
ATOM 818 C C . TYR A 1 97 ? -0.812 8.561 -5.105 1.00 85.75 97 TYR A C 1
ATOM 820 O O . TYR A 1 97 ? -1.853 8.487 -4.459 1.00 85.75 97 TYR A O 1
ATOM 828 N N . ASN A 1 98 ? -0.761 9.160 -6.295 1.00 89.12 98 ASN A N 1
ATOM 829 C CA . ASN A 1 98 ? -1.922 9.830 -6.882 1.00 89.12 98 ASN A CA 1
ATOM 830 C C . ASN A 1 98 ? -3.110 8.879 -7.082 1.00 89.12 98 ASN A C 1
ATOM 832 O O . ASN A 1 98 ? -4.256 9.272 -6.880 1.00 89.12 98 ASN A O 1
ATOM 836 N N . SER A 1 99 ? -2.857 7.628 -7.470 1.00 91.88 99 SER A N 1
ATOM 837 C CA . SER A 1 99 ? -3.929 6.640 -7.636 1.00 91.88 99 SER A CA 1
ATOM 838 C C . SER A 1 99 ? -4.512 6.191 -6.309 1.00 91.88 99 SER A C 1
ATOM 840 O O . SER A 1 99 ? -5.725 6.055 -6.203 1.00 91.88 99 SER A O 1
ATOM 842 N N . PHE A 1 100 ? -3.678 6.010 -5.288 1.00 90.94 100 PHE A N 1
ATOM 843 C CA . PHE A 1 100 ? -4.155 5.660 -3.954 1.00 90.94 100 PHE A CA 1
ATOM 844 C C . PHE A 1 100 ? -4.995 6.783 -3.350 1.00 90.94 100 PHE A C 1
ATOM 846 O O . PHE A 1 100 ? -6.068 6.502 -2.832 1.00 90.94 100 PHE A O 1
ATOM 853 N N . LEU A 1 101 ? -4.579 8.044 -3.501 1.00 88.06 101 LEU A N 1
ATOM 854 C CA . LEU A 1 101 ? -5.378 9.199 -3.078 1.00 88.06 101 LEU A CA 1
ATOM 855 C C . LEU A 1 101 ? -6.723 9.261 -3.813 1.00 88.06 101 LEU A C 1
ATOM 857 O O . LEU A 1 101 ? -7.755 9.464 -3.185 1.00 88.06 101 LEU A O 1
ATOM 861 N N . ARG A 1 102 ? -6.749 9.008 -5.128 1.00 91.12 102 ARG A N 1
ATOM 862 C CA . ARG A 1 102 ? -8.014 8.925 -5.879 1.00 91.12 102 ARG A CA 1
ATOM 863 C C . ARG A 1 102 ? -8.921 7.820 -5.343 1.00 91.12 102 ARG A C 1
ATOM 865 O O . ARG A 1 102 ? -10.097 8.072 -5.115 1.00 91.12 102 ARG A O 1
ATOM 872 N N . ILE A 1 103 ? -8.387 6.619 -5.115 1.00 91.12 103 ILE A N 1
ATOM 873 C CA . ILE A 1 103 ? -9.152 5.489 -4.564 1.00 91.12 103 ILE A CA 1
ATOM 874 C C . ILE A 1 103 ? -9.675 5.819 -3.162 1.00 91.12 103 ILE A C 1
ATOM 876 O O . ILE A 1 103 ? -10.835 5.530 -2.874 1.00 91.12 103 ILE A O 1
ATOM 880 N N . CYS A 1 104 ? -8.847 6.454 -2.328 1.00 87.38 104 CYS A N 1
ATOM 881 C CA . CYS A 1 104 ? -9.215 6.944 -1.001 1.00 87.38 104 CYS A CA 1
ATOM 882 C C . CYS A 1 104 ? -10.444 7.857 -1.092 1.00 87.38 104 CYS A C 1
ATOM 884 O O . CYS A 1 104 ? -11.445 7.606 -0.427 1.00 87.38 104 CYS A O 1
ATOM 886 N N . ASN A 1 105 ? -10.407 8.838 -1.999 1.00 88.38 105 ASN A N 1
ATOM 887 C CA . ASN A 1 105 ? -11.488 9.803 -2.192 1.00 88.38 105 ASN A CA 1
ATOM 888 C C . ASN A 1 105 ? -12.766 9.149 -2.739 1.00 88.38 105 ASN A C 1
ATOM 890 O O . ASN A 1 105 ? -13.843 9.372 -2.196 1.00 88.38 105 ASN A O 1
ATOM 894 N N . TYR A 1 106 ? -12.663 8.328 -3.791 1.00 91.81 106 TYR A N 1
ATOM 895 C CA . TYR A 1 106 ? -13.829 7.690 -4.420 1.00 91.81 106 TYR A CA 1
ATOM 896 C C . TYR A 1 106 ? -14.492 6.632 -3.537 1.00 91.81 106 TYR A C 1
ATOM 898 O O . TYR A 1 106 ? -15.691 6.399 -3.652 1.00 91.81 106 TYR A O 1
ATOM 906 N N . SER A 1 107 ? -13.714 5.985 -2.671 1.00 89.31 107 SER A N 1
ATOM 907 C CA . SER A 1 107 ? -14.207 4.936 -1.774 1.00 89.31 107 SER A CA 1
ATOM 908 C C . SER A 1 107 ? -14.511 5.455 -0.366 1.00 89.31 107 SER A C 1
ATOM 910 O O . SER A 1 107 ? -14.827 4.651 0.509 1.00 89.31 107 SER A O 1
ATOM 912 N N . TYR A 1 108 ? -14.414 6.773 -0.152 1.00 88.25 108 TYR A N 1
ATOM 913 C CA . TYR A 1 108 ? -14.665 7.455 1.120 1.00 88.25 108 TYR A CA 1
ATOM 914 C C . TYR A 1 108 ? -13.835 6.917 2.295 1.00 88.25 108 TYR A C 1
ATOM 916 O O . TYR A 1 108 ? -14.341 6.799 3.408 1.00 88.25 108 TYR A O 1
ATOM 924 N N . PHE A 1 109 ? -12.562 6.593 2.052 1.00 86.69 109 PHE A N 1
ATOM 925 C CA . PHE A 1 109 ? -11.619 6.310 3.133 1.00 86.69 109 PHE A CA 1
ATOM 926 C C . PHE A 1 109 ? -11.142 7.618 3.774 1.00 86.69 109 PHE A C 1
ATOM 928 O O . PHE A 1 109 ? -10.826 8.581 3.071 1.00 86.69 109 PHE A O 1
ATOM 935 N N . ASP A 1 110 ? -11.057 7.647 5.103 1.00 85.62 110 ASP A N 1
ATOM 936 C CA . ASP A 1 110 ? -10.616 8.824 5.860 1.00 85.62 110 ASP A CA 1
ATOM 937 C C . ASP A 1 110 ? -9.084 8.970 5.884 1.00 85.62 110 ASP A C 1
ATOM 939 O O . ASP A 1 110 ? -8.569 10.074 6.084 1.00 85.62 110 ASP A O 1
ATOM 943 N N . SER A 1 111 ? -8.350 7.864 5.708 1.00 83.75 111 SER A N 1
ATOM 944 C CA . SER A 1 111 ? -6.886 7.860 5.724 1.00 83.75 111 SER A CA 1
ATOM 945 C C . SER A 1 111 ? -6.261 6.901 4.702 1.00 83.75 111 SER A C 1
ATOM 947 O O . SER A 1 111 ? -6.831 5.864 4.355 1.00 83.75 111 SER A O 1
ATOM 949 N N . LEU A 1 112 ? -5.054 7.247 4.240 1.00 83.62 112 LEU A N 1
ATOM 950 C CA . LEU A 1 112 ? -4.165 6.376 3.467 1.00 83.62 112 LEU A CA 1
ATOM 951 C C . LEU A 1 112 ? -2.942 6.024 4.322 1.00 83.62 112 LEU A C 1
ATOM 953 O O . LEU A 1 112 ? -2.195 6.908 4.740 1.00 83.62 112 LEU A O 1
ATOM 957 N N . LEU A 1 113 ? -2.719 4.731 4.539 1.00 85.50 113 LEU A N 1
ATOM 958 C CA . LEU A 1 113 ? -1.598 4.186 5.295 1.00 85.50 113 LEU A CA 1
ATOM 959 C C . LEU A 1 113 ? -0.589 3.561 4.341 1.00 85.50 113 LEU A C 1
ATOM 961 O O . LEU A 1 113 ? -0.936 2.708 3.525 1.00 85.50 113 LEU A O 1
ATOM 965 N N . THR A 1 114 ? 0.675 3.954 4.450 1.00 79.06 114 THR A N 1
ATOM 966 C CA . THR A 1 114 ? 1.751 3.409 3.616 1.00 79.06 114 THR A CA 1
ATOM 967 C C . THR A 1 114 ? 2.902 2.919 4.477 1.00 79.06 114 THR A C 1
ATOM 969 O O . THR A 1 114 ? 3.403 3.677 5.300 1.00 79.06 114 THR A O 1
ATOM 972 N N . GLY A 1 115 ? 3.372 1.693 4.242 1.00 63.59 115 GLY A N 1
ATOM 973 C CA . GLY A 1 115 ? 4.523 1.107 4.945 1.00 63.59 115 GLY A CA 1
ATOM 974 C C . GLY A 1 115 ? 5.878 1.582 4.420 1.00 63.59 115 GLY A C 1
ATOM 975 O O . GLY A 1 115 ? 6.844 0.834 4.473 1.00 63.59 115 GLY A O 1
ATOM 976 N N . HIS A 1 116 ? 5.951 2.779 3.831 1.00 58.53 116 HIS A N 1
ATOM 977 C CA . HIS A 1 116 ? 7.212 3.317 3.334 1.00 58.53 116 HIS A CA 1
ATOM 978 C C . HIS A 1 116 ? 8.020 3.885 4.497 1.00 58.53 116 HIS A C 1
ATOM 980 O O . HIS A 1 116 ? 7.904 5.058 4.840 1.00 58.53 116 HIS A O 1
ATOM 986 N N . THR A 1 117 ? 8.866 3.040 5.063 1.00 45.12 117 THR A N 1
ATOM 987 C CA . THR A 1 117 ? 9.927 3.434 5.986 1.00 45.12 117 THR A CA 1
ATOM 988 C C . THR A 1 117 ? 11.291 3.244 5.350 1.00 45.12 117 THR A C 1
ATOM 990 O O . THR A 1 117 ? 11.558 2.265 4.663 1.00 45.12 117 THR A O 1
ATOM 993 N N . GLN A 1 118 ? 12.181 4.181 5.646 1.00 42.31 118 GLN A N 1
ATOM 994 C CA . GLN A 1 118 ? 13.580 3.869 5.914 1.00 42.31 118 GLN A CA 1
ATOM 995 C C . GLN A 1 118 ? 13.590 2.764 6.988 1.00 42.31 118 GLN A C 1
ATOM 997 O O . GLN A 1 118 ? 13.129 3.030 8.098 1.00 42.31 118 GLN A O 1
ATOM 1002 N N . ASN A 1 119 ? 13.999 1.539 6.633 1.00 45.44 119 ASN A N 1
ATOM 1003 C CA . ASN A 1 119 ? 13.909 0.298 7.430 1.00 45.44 119 ASN A CA 1
ATOM 1004 C C . ASN A 1 119 ? 14.012 0.461 8.966 1.00 45.44 119 ASN A C 1
ATOM 1006 O O . ASN A 1 119 ? 13.233 -0.147 9.697 1.00 45.44 119 ASN A O 1
ATOM 1010 N N . ASP A 1 120 ? 14.910 1.318 9.450 1.00 45.97 120 ASP A N 1
ATOM 1011 C CA . ASP A 1 120 ? 15.238 1.518 10.870 1.00 45.97 120 ASP A CA 1
ATOM 1012 C C . ASP A 1 120 ? 14.046 1.945 11.757 1.00 45.97 120 ASP A C 1
ATOM 1014 O O . ASP A 1 120 ? 13.992 1.646 12.955 1.00 45.97 120 ASP A O 1
ATOM 1018 N N . GLN A 1 121 ? 13.044 2.628 11.193 1.00 49.00 121 GLN A N 1
ATOM 1019 C CA . GLN A 1 121 ? 11.895 3.122 11.967 1.00 49.00 121 GLN A CA 1
ATOM 1020 C C . GLN A 1 121 ? 10.819 2.055 12.191 1.00 49.00 121 GLN A C 1
ATOM 1022 O O . GLN A 1 121 ? 10.184 2.038 13.247 1.00 49.00 121 GLN A O 1
ATOM 1027 N N . ILE A 1 122 ? 10.637 1.136 11.236 1.00 50.94 122 ILE A N 1
ATOM 1028 C CA . ILE A 1 122 ? 9.734 -0.007 11.406 1.00 50.94 122 ILE A CA 1
ATOM 1029 C C . ILE A 1 122 ? 10.315 -0.990 12.433 1.00 50.94 122 ILE A C 1
ATOM 1031 O O . ILE A 1 122 ? 9.576 -1.502 13.272 1.00 50.94 122 ILE A O 1
ATOM 1035 N N . GLU A 1 123 ? 11.628 -1.223 12.424 1.00 51.72 123 GLU A N 1
ATOM 1036 C CA . GLU A 1 123 ? 12.279 -2.077 13.424 1.00 51.72 123 GLU A CA 1
ATOM 1037 C C . GLU A 1 123 ? 12.112 -1.502 14.838 1.00 51.72 123 GLU A C 1
ATOM 1039 O O . GLU A 1 123 ? 11.700 -2.204 15.764 1.00 51.72 123 GLU A O 1
ATOM 1044 N N . THR A 1 124 ? 12.299 -0.187 14.979 1.00 54.31 124 THR A N 1
ATOM 1045 C CA . THR A 1 124 ? 12.054 0.536 16.235 1.00 54.31 124 THR A CA 1
ATOM 1046 C C . THR A 1 124 ? 10.582 0.455 16.667 1.00 54.31 124 THR A C 1
ATOM 1048 O O . THR A 1 124 ? 10.296 0.259 17.850 1.00 54.31 124 THR A O 1
ATOM 1051 N N . PHE A 1 125 ? 9.635 0.536 15.723 1.00 54.31 125 PHE A N 1
ATOM 1052 C CA . PHE A 1 125 ? 8.209 0.324 15.987 1.00 54.31 125 PHE A CA 1
ATOM 1053 C C . PHE A 1 125 ? 7.932 -1.086 16.534 1.00 54.31 125 PHE A C 1
ATOM 1055 O O . PHE A 1 125 ? 7.256 -1.218 17.555 1.00 54.31 125 PHE A O 1
ATOM 1062 N N . PHE A 1 126 ? 8.481 -2.135 15.910 1.00 55.06 126 PHE A N 1
ATOM 1063 C CA . PHE A 1 126 ? 8.311 -3.517 16.373 1.00 55.06 126 PHE A CA 1
ATOM 1064 C C . PHE A 1 126 ? 8.904 -3.737 17.759 1.00 55.06 126 PHE A C 1
ATOM 1066 O O . PHE A 1 126 ? 8.239 -4.312 18.619 1.00 55.06 126 PHE A O 1
ATOM 1073 N N . ILE A 1 127 ? 10.119 -3.244 18.002 1.00 59.31 127 ILE A N 1
ATOM 1074 C CA . ILE A 1 127 ? 10.772 -3.331 19.313 1.00 59.31 127 ILE A CA 1
ATOM 1075 C C . ILE A 1 127 ? 9.903 -2.672 20.389 1.00 59.31 127 ILE A C 1
ATOM 1077 O O . ILE A 1 127 ? 9.723 -3.239 21.467 1.00 59.31 127 ILE A O 1
ATOM 1081 N N . ASN A 1 128 ? 9.323 -1.506 20.101 1.00 54.97 128 ASN A N 1
ATOM 1082 C CA . ASN A 1 128 ? 8.468 -0.802 21.052 1.00 54.97 128 ASN A CA 1
ATOM 1083 C C . ASN A 1 128 ? 7.130 -1.524 21.268 1.00 54.97 128 ASN A C 1
ATOM 1085 O O . ASN A 1 128 ? 6.682 -1.645 22.412 1.00 54.97 128 ASN A O 1
ATOM 1089 N N . LEU A 1 129 ? 6.518 -2.057 20.208 1.00 55.53 129 LEU A N 1
ATOM 1090 C CA . LEU A 1 129 ? 5.267 -2.811 20.286 1.00 55.53 129 LEU A CA 1
ATOM 1091 C C . LEU A 1 129 ? 5.429 -4.103 21.107 1.00 55.53 129 LEU A C 1
ATOM 1093 O O . LEU A 1 129 ? 4.645 -4.354 22.021 1.00 55.53 129 LEU A O 1
ATOM 1097 N N . PHE A 1 130 ? 6.475 -4.894 20.841 1.00 53.28 130 PHE A N 1
ATOM 1098 C CA . PHE A 1 130 ? 6.754 -6.131 21.583 1.00 53.28 130 PHE A CA 1
ATOM 1099 C C . PHE A 1 130 ? 7.187 -5.878 23.034 1.00 53.28 130 PHE A C 1
ATOM 1101 O O . PHE A 1 130 ? 6.973 -6.732 23.891 1.00 53.28 130 PHE A O 1
ATOM 1108 N N . ARG A 1 131 ? 7.729 -4.694 23.345 1.00 58.16 131 ARG A N 1
ATOM 1109 C CA . ARG A 1 131 ? 8.058 -4.273 24.720 1.00 58.16 131 ARG A CA 1
ATOM 1110 C C . ARG A 1 131 ? 6.849 -3.839 25.560 1.00 58.16 131 ARG A C 1
ATOM 1112 O O . ARG A 1 131 ? 7.033 -3.390 26.687 1.00 58.16 131 ARG A O 1
ATOM 1119 N N . GLY A 1 132 ? 5.622 -3.993 25.059 1.00 42.97 132 GLY A N 1
ATOM 1120 C CA . GLY A 1 132 ? 4.402 -3.768 25.842 1.00 42.97 132 GLY A CA 1
ATOM 1121 C C . GLY A 1 132 ? 3.877 -2.334 25.796 1.00 42.97 132 GLY A C 1
ATOM 1122 O O . GLY A 1 132 ? 3.047 -1.954 26.625 1.00 42.97 132 GLY A O 1
ATOM 1123 N N . SER A 1 133 ? 4.314 -1.525 24.827 1.00 50.16 133 SER A N 1
ATOM 1124 C CA . SER A 1 133 ? 3.671 -0.235 24.597 1.00 50.16 133 SER A CA 1
ATOM 1125 C C . SER A 1 133 ? 2.310 -0.473 23.937 1.00 50.16 133 SER A C 1
ATOM 1127 O O . SER A 1 133 ? 2.206 -0.863 22.779 1.00 50.16 133 SER A O 1
ATOM 1129 N N . GLY A 1 134 ? 1.239 -0.301 24.718 1.00 57.56 134 GLY A N 1
ATOM 1130 C CA . GLY A 1 134 ? -0.138 -0.305 24.222 1.00 57.56 134 GLY A CA 1
ATOM 1131 C C . GLY A 1 134 ? -0.395 0.869 23.268 1.00 57.56 134 GLY A C 1
ATOM 1132 O O . GLY A 1 134 ? 0.484 1.302 22.533 1.00 57.56 134 GLY A O 1
ATOM 1133 N N . LYS A 1 135 ? -1.589 1.471 23.307 1.00 51.81 135 LYS A N 1
ATOM 1134 C CA . LYS A 1 135 ? -1.996 2.582 22.412 1.00 51.81 135 LYS A CA 1
ATOM 1135 C C . LYS A 1 135 ? -0.979 3.741 22.283 1.00 51.81 135 LYS A C 1
ATOM 1137 O O . LYS A 1 135 ? -1.008 4.463 21.297 1.00 51.81 135 LYS A O 1
ATOM 1142 N N . PHE A 1 136 ? -0.070 3.902 23.246 1.00 48.59 136 PHE A N 1
ATOM 1143 C CA . PHE A 1 136 ? 1.000 4.903 23.250 1.00 48.59 136 PHE A CA 1
ATOM 1144 C C . PHE A 1 136 ? 2.220 4.561 22.374 1.00 48.59 136 PHE A C 1
ATOM 1146 O O . PHE A 1 136 ? 2.876 5.480 21.893 1.00 48.59 136 PHE A O 1
ATOM 1153 N N . GLY A 1 137 ? 2.501 3.282 22.094 1.00 47.53 137 GLY A N 1
ATOM 1154 C CA . GLY A 1 137 ? 3.575 2.875 21.170 1.00 47.53 137 GLY A CA 1
ATOM 1155 C C . GLY A 1 137 ? 3.328 3.308 19.722 1.00 47.53 137 GLY A C 1
ATOM 1156 O O . GLY A 1 137 ? 4.260 3.463 18.937 1.00 47.53 137 GLY A O 1
ATOM 1157 N N . LEU A 1 138 ? 2.061 3.579 19.392 1.00 47.22 138 LEU A N 1
ATOM 1158 C CA . LEU A 1 138 ? 1.594 4.041 18.083 1.00 47.22 138 LEU A CA 1
ATOM 1159 C C . LEU A 1 138 ? 1.984 5.493 17.767 1.00 47.22 138 LEU A C 1
ATOM 1161 O O . LEU A 1 138 ? 1.991 5.873 16.600 1.00 47.22 138 LEU A O 1
ATOM 1165 N N . HIS A 1 139 ? 2.331 6.303 18.774 1.00 46.06 139 HIS A N 1
ATOM 1166 C CA . HIS A 1 139 ? 2.760 7.691 18.566 1.00 46.06 139 HIS A CA 1
ATOM 1167 C C . HIS A 1 139 ? 4.201 7.819 18.038 1.00 46.06 139 HIS A C 1
ATOM 1169 O O . HIS A 1 139 ? 4.610 8.918 17.674 1.00 46.06 139 HIS A O 1
ATOM 1175 N N . ILE A 1 140 ? 4.964 6.719 17.967 1.00 41.47 140 ILE A N 1
ATOM 1176 C CA . ILE A 1 140 ? 6.379 6.697 17.542 1.00 41.47 140 ILE A CA 1
ATOM 1177 C C . ILE A 1 140 ? 6.529 6.505 16.021 1.00 41.47 140 ILE A C 1
ATOM 1179 O O . ILE A 1 140 ? 7.615 6.248 15.522 1.00 41.47 140 ILE A O 1
ATOM 1183 N N . LEU A 1 141 ? 5.466 6.686 15.236 1.00 40.12 141 LEU A N 1
ATOM 1184 C CA . LEU A 1 141 ? 5.620 6.928 13.801 1.00 40.12 141 LEU A CA 1
ATOM 1185 C C . LEU A 1 141 ? 5.961 8.418 13.602 1.00 40.12 141 LEU A C 1
ATOM 1187 O O . LEU A 1 141 ? 5.049 9.246 13.678 1.00 40.12 141 LEU A O 1
ATOM 1191 N N . PRO A 1 142 ? 7.226 8.819 13.352 1.00 34.47 142 PRO A N 1
ATOM 1192 C CA . PRO A 1 142 ? 7.505 10.185 12.939 1.00 34.47 142 PRO A CA 1
ATOM 1193 C C . PRO A 1 142 ? 6.930 10.354 11.540 1.00 34.47 142 PRO A C 1
ATOM 1195 O O . PRO A 1 142 ? 7.488 9.821 10.593 1.00 34.47 142 PRO A O 1
ATOM 1198 N N . SER A 1 143 ? 5.790 11.038 11.412 1.00 35.19 143 SER A N 1
ATOM 1199 C CA . SER A 1 143 ? 5.208 11.471 10.134 1.00 35.19 143 SER A CA 1
ATOM 1200 C C . SER A 1 143 ? 5.476 10.534 8.941 1.00 35.19 143 SER A C 1
ATOM 1202 O O . SER A 1 143 ? 5.840 10.994 7.858 1.00 35.19 143 SER A O 1
ATOM 1204 N N . SER A 1 144 ? 5.274 9.218 9.089 1.00 38.44 144 SER A N 1
ATOM 1205 C CA . SER A 1 144 ? 4.819 8.444 7.938 1.00 38.44 144 SER A CA 1
ATOM 1206 C C . SER A 1 144 ? 3.594 9.215 7.477 1.00 38.44 144 SER A C 1
ATOM 1208 O O . SER A 1 144 ? 2.768 9.522 8.337 1.00 38.44 144 SER A O 1
ATOM 1210 N N . GLN A 1 145 ? 3.537 9.664 6.224 1.00 42.66 145 GLN A N 1
ATOM 1211 C CA . GLN A 1 145 ? 2.490 10.573 5.760 1.00 42.66 145 GLN A CA 1
ATOM 1212 C C . GLN A 1 145 ? 1.120 9.879 5.844 1.00 42.66 145 GLN A C 1
ATOM 1214 O O . GLN A 1 145 ? 0.591 9.381 4.857 1.00 42.66 145 GLN A O 1
ATOM 1219 N N . ILE A 1 146 ? 0.550 9.822 7.046 1.00 40.16 146 ILE A N 1
ATOM 1220 C CA . ILE A 1 146 ? -0.848 9.545 7.291 1.00 40.16 146 ILE A CA 1
ATOM 1221 C C . ILE A 1 146 ? -1.509 10.826 6.814 1.00 40.16 146 ILE A C 1
ATOM 1223 O O . ILE A 1 146 ? -1.565 11.827 7.529 1.00 40.16 146 ILE A O 1
ATOM 1227 N N . PHE A 1 147 ? -1.920 10.831 5.551 1.00 42.78 147 PHE A N 1
ATOM 1228 C CA . PHE A 1 147 ? -2.727 11.911 5.013 1.00 42.78 147 PHE A CA 1
ATOM 1229 C C . PHE A 1 147 ? -4.117 11.798 5.652 1.00 42.78 147 PHE A C 1
ATOM 1231 O O . PHE A 1 147 ? -5.019 11.175 5.102 1.00 42.78 147 PHE A O 1
ATOM 1238 N N . LEU A 1 148 ? -4.261 12.352 6.859 1.00 35.94 148 LEU A N 1
ATOM 1239 C CA . LEU A 1 148 ? -5.546 12.634 7.493 1.00 35.94 148 LEU A CA 1
ATOM 1240 C C . LEU A 1 148 ? -6.111 13.853 6.782 1.00 35.94 148 LEU A C 1
ATOM 1242 O O . LEU A 1 148 ? -5.603 14.964 6.946 1.00 35.94 148 LEU A O 1
ATOM 1246 N N . ASN A 1 149 ? -7.084 13.650 5.903 1.00 42.06 149 ASN A N 1
ATOM 1247 C CA . ASN A 1 149 ? -7.389 14.701 4.955 1.00 42.06 149 ASN A CA 1
ATOM 1248 C C . ASN A 1 149 ? -8.345 15.758 5.525 1.00 42.06 149 ASN A C 1
ATOM 1250 O O . ASN A 1 149 ? -9.527 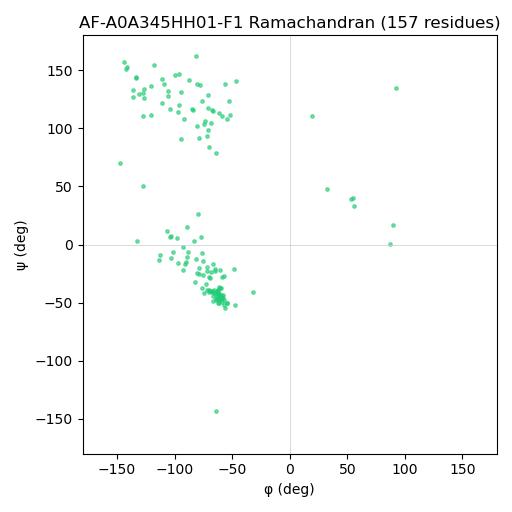15.500 5.732 1.00 42.06 149 ASN A O 1
ATOM 1254 N N . SER A 1 150 ? -7.846 16.990 5.654 1.00 33.72 150 SER A N 1
ATOM 1255 C CA . SER A 1 150 ? -8.622 18.216 5.412 1.00 33.72 150 SER A CA 1
ATOM 1256 C C . SER A 1 150 ? -8.485 18.716 3.960 1.00 33.72 150 SER A C 1
ATOM 1258 O O . SER A 1 150 ? -9.143 19.681 3.585 1.00 33.72 150 SER A O 1
ATOM 1260 N N . GLN A 1 151 ? -7.685 18.051 3.113 1.00 35.94 151 GLN A N 1
ATOM 1261 C CA . GLN A 1 151 ? -7.494 18.360 1.685 1.00 35.94 151 GLN A CA 1
ATOM 1262 C C . GLN A 1 151 ? -8.169 17.352 0.729 1.00 35.94 151 GLN A C 1
ATOM 1264 O O . GLN A 1 151 ? -7.959 17.425 -0.480 1.00 35.94 151 GLN A O 1
ATOM 1269 N N . CYS A 1 152 ? -9.037 16.448 1.215 1.00 39.69 152 CYS A N 1
ATOM 1270 C CA . CYS A 1 152 ? -9.828 15.551 0.341 1.00 39.69 152 CYS A CA 1
ATOM 1271 C C . CYS A 1 152 ? -10.833 16.356 -0.494 1.00 39.69 152 CYS A C 1
ATOM 1273 O O . CYS A 1 152 ? -11.366 15.861 -1.481 1.00 39.69 152 CYS A O 1
ATOM 1275 N N . SER A 1 153 ? -11.086 17.599 -0.082 1.00 31.02 153 SER A N 1
ATOM 1276 C CA . SER A 1 153 ? -12.035 18.547 -0.655 1.00 31.02 153 SER A CA 1
ATOM 1277 C C . SER A 1 153 ? -11.393 19.642 -1.516 1.00 31.02 153 SER A C 1
ATOM 1279 O O . SER A 1 153 ? -12.094 20.562 -1.925 1.00 31.02 153 SER A O 1
ATOM 1281 N N . GLN A 1 154 ? -10.091 19.591 -1.815 1.00 33.09 154 GLN A N 1
ATOM 1282 C CA . GLN A 1 154 ? -9.459 20.600 -2.675 1.00 33.09 154 GLN A CA 1
ATOM 1283 C C . GLN A 1 154 ? -9.428 20.110 -4.133 1.00 33.09 154 GLN A C 1
ATOM 1285 O O . GLN A 1 154 ? -8.519 19.401 -4.553 1.00 33.09 154 GLN A O 1
ATOM 1290 N N . ASN A 1 155 ? -10.494 20.469 -4.855 1.00 31.02 155 ASN A N 1
ATOM 1291 C CA . ASN A 1 155 ? -10.620 20.683 -6.302 1.00 31.02 155 ASN A CA 1
ATOM 1292 C C . ASN A 1 155 ? -9.543 20.061 -7.214 1.00 31.02 155 ASN A C 1
ATOM 1294 O O . ASN A 1 155 ? -8.436 20.581 -7.341 1.00 31.02 155 ASN A O 1
ATOM 1298 N N . PHE A 1 156 ? -9.930 19.043 -7.989 1.00 31.58 156 PHE A N 1
ATOM 1299 C CA . PHE A 1 156 ? -9.280 18.783 -9.275 1.00 31.58 156 PHE A CA 1
ATOM 1300 C C . PHE A 1 156 ? -9.791 19.814 -10.296 1.00 31.58 156 PHE A C 1
ATOM 1302 O O . PHE A 1 156 ? -11.004 19.874 -10.507 1.00 31.58 156 PHE A O 1
ATOM 1309 N N . PRO A 1 157 ? -8.926 20.602 -10.961 1.00 30.56 157 PRO A N 1
ATOM 1310 C CA . PRO A 1 157 ? -9.332 21.278 -12.179 1.00 30.56 157 PRO A CA 1
ATOM 1311 C C . PRO A 1 157 ? -9.479 20.202 -13.256 1.00 30.56 157 PRO A C 1
ATOM 1313 O O . PRO A 1 157 ? -8.523 19.499 -13.587 1.00 30.56 157 PRO A O 1
ATOM 1316 N N . PHE A 1 158 ? -10.693 20.033 -13.769 1.00 32.03 158 PHE A N 1
ATOM 1317 C CA . PHE A 1 158 ? -10.873 19.405 -15.069 1.00 32.03 158 PHE A CA 1
ATOM 1318 C C . PHE A 1 158 ? -10.298 20.370 -16.112 1.00 32.03 158 PHE A C 1
ATOM 1320 O O . PHE A 1 158 ? -10.779 21.496 -16.236 1.00 32.03 158 PHE A O 1
ATOM 1327 N N . GLY A 1 159 ? -9.243 19.940 -16.798 1.00 29.28 159 GLY A N 1
ATOM 1328 C CA . GLY A 1 159 ? -8.595 20.630 -17.909 1.00 29.28 159 GLY A CA 1
ATOM 1329 C C . GLY A 1 159 ? -7.803 19.626 -18.722 1.00 29.28 159 GLY A C 1
ATOM 1330 O O . GLY A 1 159 ? -6.924 18.973 -18.114 1.00 29.28 159 GLY A O 1
#

Secondary structure (DSSP, 8-state):
--SSTTTSSSS-------EEEEE--SSHHHHHHHHHHHHHTTTSEEEEEEEE-SS-TTHHHHHHHHHHHHHHTT--EEEEE--S---SHHHHHHHHHHHHHHHHHHTT-SEEEE----THHHHHHHHHHHTT--TTGGGG---------S-TTS-----

pLDDT: mean 70.69, std 23.68, range [26.47, 96.06]

InterPro domains:
  IPR011063 tRNA(Ile)-lysidine/2-thiocytidine synthase, N-terminal [PF01171] (21-145)
  IPR012094 tRNA(Ile)-lysidine synthase [PTHR43033] (16-144)
  IPR014729 Rossmann-like alpha/beta/alpha sandwich fold [G3DSA:3.40.50.620] (5-149)

Nearest PDB structur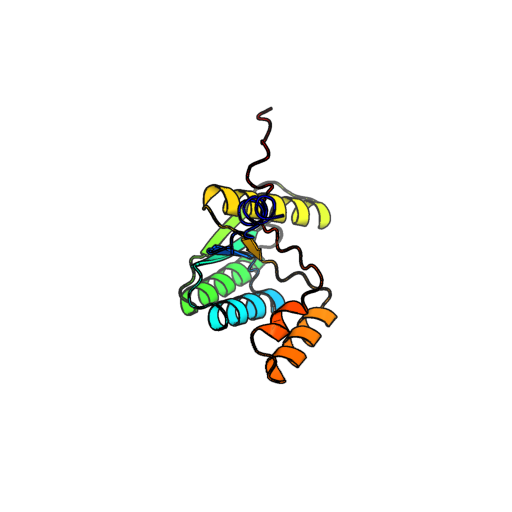es (foldseek):
  2e89-assembly2_C  TM=7.854E-01  e=7.055E-06  Aquifex aeolicus
  2hma-assembly1_A-2  TM=7.757E-01  e=2.597E-04  Streptococcus pneumoniae
  5ahw-assembly3_E  TM=6.216E-01  e=2.678E-02  Mycolicibacterium smegmatis MC2 155
  2y4j-assembly1_A  TM=4.967E-01  e=5.099E-02  Rhodothermus marinus
  2bo4-assembly1_A  TM=5.137E-01  e=7.503E-02  Rhodothermus marinus

Radius of gyration: 18.15 Å; Cα contacts (8 Å, |Δi|>4): 173; chains: 1; bounding box: 34×50×52 Å

Foldseek 3Di:
DPPPVPVVVPPDPLPPFQEEEQEAQLDPLSLVVVVVCCVQCVRGQYAYEYEEAPPDPCSVVSVVNRVVSCVVSVHHYHYYYHPDNDPDPVRVVVVVVVVSLVCCLVVVGQWYHYSDDPVVQVVVLVVLVVVPDRPNSVVSPPCPPGCRDPPSPPDDPPD

Solvent-accessible surface area (backbone atoms only — not comparable to full-atom values): 9545 Å² total; per-residue (Å²): 145,79,76,71,76,72,70,67,73,76,79,70,71,79,77,74,66,58,27,36,36,32,45,35,68,53,46,71,55,23,48,49,46,53,55,50,50,49,69,78,38,68,90,44,49,58,31,36,35,31,77,44,60,76,84,53,78,68,55,54,58,35,49,52,52,32,51,52,53,30,56,76,67,73,31,57,76,43,77,47,75,42,89,61,89,69,76,56,68,69,56,47,50,52,52,50,52,56,49,51,53,51,50,27,61,79,68,68,35,42,26,44,43,61,53,80,58,72,67,70,55,56,54,52,45,51,56,40,43,77,70,67,39,57,86,70,41,67,70,69,60,80,76,54,75,62,51,68,60,87,62,83,79,65,75,80,82,90,127

Sequence (159 aa):
MKTILHLWSKQFSPKVAESDLIAFSGGQDSTNLIILWTNLNYSRRNSCVWCNHLWKKEDFYLFRHSFQISFILYKPFLSTIFFSKVFGEQKARKNRYNSFLRICNYSYFDSLLTGHTQNDQIETFFINLFRGSGKFGLHILPSSQIFLNSQCSQNFPFG